Protein AF-A0A375A6F2-F1 (afdb_monomer_lite)

Organism: NCBI:txid1401087

Sequence (84 aa):
MHADKILTCLKRYVFPAIGAMDIAQVKTRHLAQLVKAIDDKGVHDVAGRVRQHLTKIMRHAVQQGVIKYNPAYDLDGVVTPGVT

pLDDT: mean 84.1, std 13.11, range [41.06, 95.12]

Secondary structure (DSSP, 8-state):
-HHHHHHHHIIIIIHHHHTTS-GGG--HHHHHHHHHHHHTTT-HHHHHHHHHHHHHHHHHHHHTTS-SS-TTGGGTTTS-----

Radius of gyration: 12.78 Å; chains: 1; bounding box: 41×22×32 Å

Structure (mmCIF, N/CA/C/O backbone):
data_AF-A0A375A6F2-F1
#
_entry.id   AF-A0A375A6F2-F1
#
loop_
_atom_site.group_PDB
_atom_site.id
_atom_site.type_symbol
_atom_site.label_atom_id
_atom_site.label_alt_id
_atom_site.label_comp_id
_atom_site.label_asym_id
_atom_site.label_entity_id
_atom_site.label_seq_id
_atom_site.pdbx_PDB_ins_code
_atom_site.Cartn_x
_atom_site.Cartn_y
_atom_site.Cartn_z
_atom_site.occupancy
_atom_site.B_iso_or_equiv
_atom_site.auth_seq_id
_atom_site.auth_comp_id
_atom_site.auth_asym_id
_atom_site.auth_atom_id
_atom_site.pdbx_PDB_model_num
ATOM 1 N N . MET A 1 1 ? -6.707 7.262 -21.836 1.00 57.78 1 MET A N 1
ATOM 2 C CA . MET A 1 1 ? -7.609 6.953 -20.709 1.00 57.78 1 MET A CA 1
ATOM 3 C C . MET A 1 1 ? -6.774 6.708 -19.449 1.00 57.78 1 MET A C 1
ATOM 5 O O . MET A 1 1 ? -5.839 5.920 -19.486 1.00 57.78 1 MET A O 1
ATOM 9 N N . HIS A 1 2 ? -6.989 7.474 -18.374 1.00 71.38 2 HIS A N 1
ATOM 10 C CA . HIS A 1 2 ? -6.147 7.439 -17.161 1.00 71.38 2 HIS A CA 1
ATOM 11 C C . HIS A 1 2 ? -6.371 6.165 -16.320 1.00 71.38 2 HIS A C 1
ATOM 13 O O . HIS A 1 2 ? -5.426 5.622 -15.752 1.00 71.38 2 HIS A O 1
ATOM 19 N N . ALA A 1 3 ? -7.603 5.646 -16.316 1.00 78.56 3 ALA A N 1
ATOM 20 C CA . ALA A 1 3 ? -8.002 4.455 -15.566 1.00 78.56 3 ALA A CA 1
ATOM 21 C C . ALA A 1 3 ? -7.264 3.177 -16.007 1.00 78.56 3 ALA A C 1
ATOM 23 O O . ALA A 1 3 ? -6.787 2.431 -15.154 1.00 78.56 3 ALA A O 1
ATOM 24 N N . ASP A 1 4 ? -7.078 2.960 -17.313 1.00 84.44 4 ASP A N 1
ATOM 25 C CA . ASP A 1 4 ? -6.407 1.753 -17.828 1.00 84.44 4 ASP A CA 1
ATOM 26 C C . ASP A 1 4 ? -4.950 1.654 -17.384 1.00 84.44 4 ASP A C 1
ATOM 28 O O . ASP A 1 4 ? -4.446 0.566 -17.095 1.00 84.44 4 ASP A O 1
ATOM 32 N N . LYS A 1 5 ? -4.269 2.802 -17.276 1.00 82.00 5 LYS A N 1
ATOM 33 C CA . LYS A 1 5 ? -2.889 2.864 -16.784 1.00 82.00 5 LYS A CA 1
ATOM 34 C C . LYS A 1 5 ? -2.814 2.446 -15.317 1.00 82.00 5 LYS A C 1
ATOM 36 O O . LYS A 1 5 ? -1.929 1.675 -14.951 1.00 82.00 5 LYS A O 1
ATOM 41 N N . ILE A 1 6 ? -3.760 2.908 -14.497 1.00 82.38 6 ILE A N 1
ATOM 42 C CA . ILE A 1 6 ? -3.851 2.524 -13.083 1.00 82.38 6 ILE A CA 1
ATOM 43 C C . ILE A 1 6 ? -4.156 1.031 -12.972 1.00 82.38 6 ILE A C 1
ATOM 45 O O . ILE A 1 6 ? -3.440 0.318 -12.275 1.00 82.38 6 ILE A O 1
ATOM 49 N N . LEU A 1 7 ? -5.158 0.531 -13.699 1.00 85.81 7 LEU A N 1
ATOM 50 C CA . LEU A 1 7 ? -5.541 -0.879 -13.647 1.00 85.81 7 LEU A CA 1
ATOM 51 C C . LEU A 1 7 ? -4.402 -1.803 -14.096 1.00 85.81 7 LEU A C 1
ATOM 53 O O . LEU A 1 7 ? -4.148 -2.819 -13.456 1.00 85.81 7 LEU A O 1
ATOM 57 N N . THR A 1 8 ? -3.684 -1.440 -15.159 1.00 87.44 8 THR A N 1
ATOM 58 C CA . THR A 1 8 ? -2.513 -2.195 -15.633 1.00 87.44 8 THR A CA 1
ATOM 59 C C . THR A 1 8 ? -1.412 -2.223 -14.575 1.00 87.44 8 THR A C 1
ATOM 61 O O . THR A 1 8 ? -0.827 -3.273 -14.316 1.00 87.44 8 THR A O 1
ATOM 64 N N . CYS A 1 9 ? -1.162 -1.090 -13.916 1.00 84.50 9 CYS A N 1
ATOM 65 C CA . CYS A 1 9 ? -0.205 -0.994 -12.819 1.00 84.50 9 CYS A CA 1
ATOM 66 C C . CYS A 1 9 ? -0.605 -1.898 -11.638 1.00 84.50 9 CYS A C 1
ATOM 68 O O . CYS A 1 9 ? 0.203 -2.698 -11.166 1.00 84.50 9 CYS A O 1
ATOM 70 N N . LEU A 1 10 ? -1.873 -1.848 -11.216 1.00 86.94 10 LEU A N 1
ATOM 71 C CA . LEU A 1 10 ? -2.398 -2.692 -10.140 1.00 86.94 10 LEU A CA 1
ATOM 72 C C . LEU A 1 10 ? -2.314 -4.184 -10.488 1.00 86.94 10 LEU A C 1
ATOM 74 O O . LEU A 1 10 ? -1.825 -4.967 -9.678 1.00 86.94 10 LEU A O 1
ATOM 78 N N . LYS A 1 11 ? -2.707 -4.580 -11.703 1.00 87.88 11 LYS A N 1
ATOM 79 C CA . LYS A 1 11 ? -2.607 -5.972 -12.173 1.00 87.88 11 LYS A CA 1
ATOM 80 C C . LYS A 1 11 ? -1.172 -6.478 -12.206 1.00 87.88 11 LYS A C 1
ATOM 82 O O . LYS A 1 11 ? -0.926 -7.630 -11.873 1.00 87.88 11 LYS A O 1
ATOM 87 N N . ARG A 1 12 ? -0.229 -5.627 -12.612 1.00 87.06 12 ARG A N 1
ATOM 88 C CA . ARG A 1 12 ? 1.176 -6.012 -12.754 1.00 87.06 12 ARG A CA 1
ATOM 89 C C . ARG A 1 12 ? 1.895 -6.130 -11.415 1.00 87.06 12 ARG A C 1
ATOM 91 O O . ARG A 1 12 ? 2.748 -7.000 -11.274 1.00 87.06 12 ARG A O 1
ATOM 98 N N . TYR A 1 13 ? 1.590 -5.244 -10.470 1.00 84.94 13 TYR A N 1
ATOM 99 C CA . TYR A 1 13 ? 2.400 -5.092 -9.261 1.00 84.94 13 TYR A CA 1
ATOM 100 C C . TYR A 1 13 ? 1.649 -5.367 -7.959 1.00 84.94 13 TYR A C 1
ATOM 102 O O . TYR A 1 13 ? 2.245 -5.883 -7.021 1.00 84.94 13 TYR A O 1
ATOM 110 N N . VAL A 1 14 ? 0.356 -5.044 -7.885 1.00 87.06 14 VAL A N 1
ATOM 111 C CA . VAL A 1 14 ? -0.415 -5.119 -6.636 1.00 87.06 14 VAL A CA 1
ATOM 112 C C . VAL A 1 14 ? -1.132 -6.455 -6.483 1.00 87.06 14 VAL A C 1
ATOM 114 O O . VAL A 1 14 ? -0.993 -7.119 -5.456 1.00 87.06 14 VAL A O 1
ATOM 117 N N . PHE A 1 15 ? -1.866 -6.886 -7.507 1.00 88.12 15 PHE A N 1
ATOM 118 C CA . PHE A 1 15 ? -2.655 -8.117 -7.436 1.00 88.12 15 PHE A CA 1
ATOM 119 C C . PHE A 1 15 ? -1.829 -9.392 -7.221 1.00 88.12 15 PHE A C 1
ATOM 121 O O . PHE A 1 15 ? -2.268 -10.216 -6.422 1.00 88.12 15 PHE A O 1
ATOM 128 N N . PRO A 1 16 ? -0.632 -9.559 -7.814 1.00 87.88 16 PRO A N 1
ATOM 129 C CA . PRO A 1 16 ? 0.179 -10.747 -7.560 1.00 87.88 16 PRO A CA 1
ATOM 130 C C . PRO A 1 16 ? 0.649 -10.869 -6.105 1.00 87.88 16 PRO A C 1
ATOM 132 O O . PRO A 1 16 ? 0.895 -11.978 -5.648 1.00 87.88 16 PRO A O 1
ATOM 135 N N . ALA A 1 17 ? 0.783 -9.751 -5.380 1.00 86.00 17 ALA A N 1
ATOM 136 C CA . ALA A 1 17 ? 1.305 -9.765 -4.014 1.00 86.00 17 ALA A CA 1
ATOM 137 C C . ALA A 1 17 ? 0.197 -9.829 -2.951 1.00 86.00 17 ALA A C 1
ATOM 139 O O . ALA A 1 17 ? 0.325 -10.559 -1.973 1.00 86.00 17 ALA A O 1
ATOM 140 N N . ILE A 1 18 ? -0.878 -9.051 -3.124 1.00 88.38 18 ILE A N 1
ATOM 141 C CA . ILE A 1 18 ? -1.946 -8.915 -2.116 1.00 88.38 18 ILE A CA 1
ATOM 142 C C . ILE A 1 18 ? -3.360 -9.069 -2.688 1.00 88.38 18 ILE A C 1
ATOM 144 O O . ILE A 1 18 ? -4.326 -8.938 -1.948 1.00 88.38 18 ILE A O 1
ATOM 148 N N . GLY A 1 19 ? -3.519 -9.340 -3.987 1.00 87.38 19 GLY A N 1
ATOM 149 C CA . GLY A 1 19 ? -4.834 -9.357 -4.645 1.00 87.38 19 GLY A CA 1
ATOM 150 C C . GLY A 1 19 ? -5.761 -10.488 -4.201 1.00 87.38 19 GLY A C 1
ATOM 151 O O . GLY A 1 19 ? -6.971 -10.355 -4.334 1.00 87.38 19 GLY A O 1
ATOM 152 N N . ALA A 1 20 ? -5.205 -11.577 -3.666 1.00 89.50 20 ALA A N 1
ATOM 153 C CA . ALA A 1 20 ? -5.967 -12.687 -3.089 1.00 89.50 20 ALA A CA 1
ATOM 154 C C . ALA A 1 20 ? -6.143 -12.574 -1.562 1.00 89.50 20 ALA A C 1
ATOM 156 O O . ALA A 1 20 ? -6.793 -13.420 -0.954 1.00 89.50 20 ALA A O 1
ATOM 157 N N . MET A 1 21 ? -5.532 -11.567 -0.930 1.00 90.00 21 MET A N 1
ATOM 158 C CA . MET A 1 21 ? -5.588 -11.373 0.515 1.00 90.00 21 MET A CA 1
ATOM 159 C C . MET A 1 21 ? -6.804 -10.523 0.878 1.00 90.00 21 MET A C 1
ATOM 161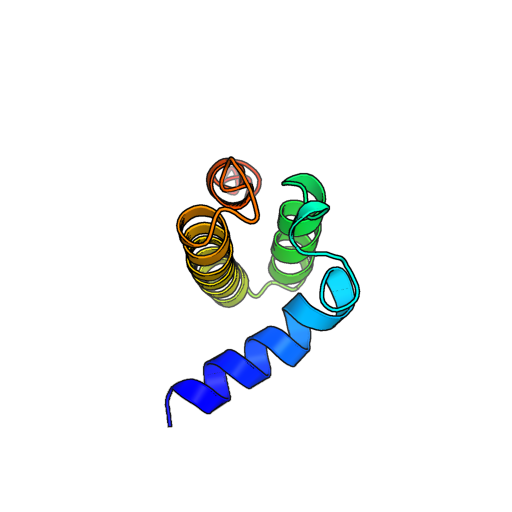 O O . MET A 1 21 ? -7.103 -9.539 0.203 1.00 90.00 21 MET A O 1
ATOM 165 N N . ASP A 1 22 ? -7.470 -10.866 1.980 1.00 91.38 22 ASP A N 1
ATOM 166 C CA . ASP A 1 22 ? -8.460 -9.974 2.577 1.00 91.38 22 ASP A CA 1
ATOM 167 C C . ASP A 1 22 ? -7.782 -8.650 2.958 1.00 91.38 22 ASP A C 1
ATOM 169 O O . ASP A 1 22 ? -6.749 -8.637 3.635 1.00 91.38 22 ASP A O 1
ATOM 173 N N . ILE A 1 23 ? -8.368 -7.529 2.538 1.00 89.69 23 ILE A N 1
ATOM 174 C CA . ILE A 1 23 ? -7.856 -6.190 2.826 1.00 89.69 23 ILE A CA 1
ATOM 175 C C . ILE A 1 23 ? -7.690 -5.935 4.333 1.00 89.69 23 ILE A C 1
ATOM 177 O O . ILE A 1 23 ? -6.762 -5.231 4.726 1.00 89.69 23 ILE A O 1
ATOM 181 N N . ALA A 1 24 ? -8.509 -6.566 5.181 1.00 90.62 24 ALA A N 1
ATOM 182 C CA . ALA A 1 24 ? -8.396 -6.498 6.634 1.00 90.62 24 ALA A CA 1
ATOM 183 C C . ALA A 1 24 ? -7.142 -7.186 7.193 1.00 90.62 24 ALA A C 1
ATOM 185 O O . ALA A 1 24 ? -6.684 -6.859 8.288 1.00 90.62 24 ALA A O 1
ATOM 186 N N . GLN A 1 25 ? -6.557 -8.115 6.436 1.00 91.88 25 GLN A N 1
ATOM 187 C CA . GLN A 1 25 ? -5.325 -8.821 6.792 1.00 91.88 25 GLN A CA 1
ATOM 188 C C . GLN A 1 25 ? -4.073 -8.161 6.201 1.00 91.88 25 GLN A C 1
ATOM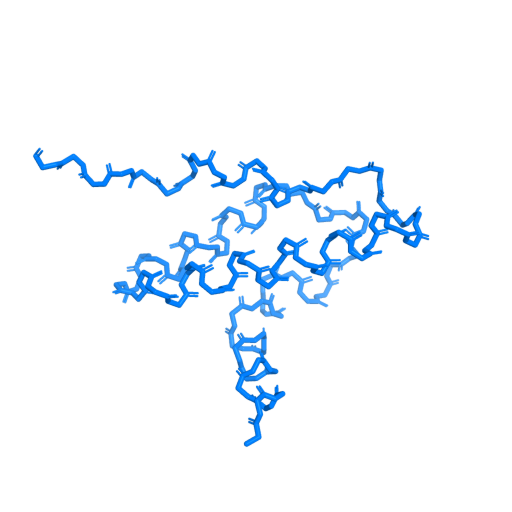 190 O O . GLN A 1 25 ? -2.950 -8.527 6.568 1.00 91.88 25 GLN A O 1
ATOM 195 N N . VAL A 1 26 ? -4.230 -7.176 5.310 1.00 91.81 26 VAL A N 1
ATOM 196 C CA . VAL A 1 26 ? -3.094 -6.499 4.684 1.00 91.81 26 VAL A CA 1
ATOM 197 C C . VAL A 1 26 ? -2.374 -5.628 5.712 1.00 91.81 26 VAL A C 1
ATOM 199 O O . VAL A 1 26 ? -2.867 -4.602 6.167 1.00 91.81 26 VAL A O 1
ATOM 202 N N . LYS A 1 27 ? -1.155 -6.042 6.064 1.00 90.00 27 LYS A N 1
ATOM 203 C CA . LYS A 1 27 ? -0.254 -5.307 6.976 1.00 90.00 27 LYS A CA 1
ATOM 204 C C . LYS A 1 27 ? 0.806 -4.513 6.217 1.00 90.00 27 LYS A C 1
ATOM 206 O O . LYS A 1 27 ? 1.186 -4.915 5.116 1.00 90.00 27 LYS A O 1
ATOM 211 N N . THR A 1 28 ? 1.387 -3.507 6.873 1.00 90.62 28 THR A N 1
ATOM 212 C CA . THR A 1 28 ? 2.485 -2.658 6.368 1.00 90.62 28 THR A CA 1
ATOM 213 C C . THR A 1 28 ? 3.590 -3.463 5.685 1.00 90.62 28 THR A C 1
ATOM 215 O O . THR A 1 28 ? 3.976 -3.136 4.569 1.00 90.62 28 THR A O 1
ATOM 218 N N . ARG A 1 29 ? 4.033 -4.583 6.281 1.00 89.69 29 ARG A N 1
ATOM 219 C CA . ARG A 1 29 ? 5.085 -5.448 5.709 1.00 89.69 29 ARG A CA 1
ATOM 220 C C . ARG A 1 29 ? 4.795 -5.940 4.284 1.00 89.69 29 ARG A C 1
ATOM 222 O O . ARG A 1 29 ? 5.716 -6.034 3.485 1.00 89.69 29 ARG A O 1
ATOM 229 N N . HIS A 1 30 ? 3.535 -6.234 3.954 1.00 90.88 30 HIS A N 1
ATOM 230 C CA . HIS A 1 30 ? 3.164 -6.748 2.631 1.00 90.88 30 HIS A CA 1
ATOM 231 C C . HIS A 1 30 ? 3.244 -5.628 1.593 1.00 90.88 30 HIS A C 1
ATOM 233 O O . HIS A 1 30 ? 3.750 -5.824 0.492 1.00 90.88 30 HIS A O 1
ATOM 239 N N . LEU A 1 31 ? 2.799 -4.427 1.975 1.00 90.94 31 LEU A N 1
ATOM 240 C CA . LEU A 1 31 ? 2.906 -3.237 1.138 1.00 90.94 31 LEU A CA 1
ATOM 241 C C . LEU A 1 31 ? 4.368 -2.811 0.956 1.00 90.94 31 LEU A C 1
ATOM 243 O O . LEU A 1 31 ? 4.772 -2.476 -0.152 1.00 90.94 31 LEU A O 1
ATOM 247 N N . ALA A 1 32 ? 5.167 -2.887 2.020 1.00 89.25 32 ALA A N 1
ATOM 248 C CA . ALA A 1 32 ? 6.598 -2.608 2.012 1.00 89.25 32 ALA A CA 1
ATOM 249 C C . ALA A 1 32 ? 7.349 -3.543 1.058 1.00 89.25 32 ALA A C 1
ATOM 251 O O . ALA A 1 32 ? 8.079 -3.073 0.191 1.00 89.25 32 ALA A O 1
ATOM 252 N N . GLN A 1 33 ? 7.118 -4.855 1.162 1.00 89.38 33 GLN A N 1
ATOM 253 C CA . GLN A 1 33 ? 7.705 -5.849 0.259 1.00 89.38 33 GLN A CA 1
ATOM 254 C C . GLN A 1 33 ? 7.306 -5.610 -1.198 1.00 89.38 33 GLN A C 1
ATOM 256 O O . GLN A 1 33 ? 8.150 -5.696 -2.084 1.00 89.38 33 GLN A O 1
ATOM 261 N N . LEU A 1 34 ? 6.040 -5.272 -1.447 1.00 89.25 34 LEU A N 1
ATOM 262 C CA . LEU A 1 34 ? 5.543 -4.961 -2.783 1.00 89.25 34 LEU A CA 1
ATOM 263 C C . LEU A 1 34 ? 6.234 -3.723 -3.363 1.00 89.25 34 LEU A C 1
ATOM 265 O O . LEU A 1 34 ? 6.736 -3.787 -4.481 1.00 89.25 34 LEU A O 1
ATOM 269 N N . VAL A 1 35 ? 6.281 -2.609 -2.625 1.00 89.38 35 VAL A N 1
ATOM 270 C CA . VAL A 1 35 ? 6.920 -1.367 -3.095 1.00 89.38 35 VAL A CA 1
ATOM 271 C C . VAL A 1 35 ? 8.416 -1.593 -3.306 1.00 89.38 35 VAL A C 1
ATOM 273 O O . VAL A 1 35 ? 8.927 -1.244 -4.367 1.00 89.38 35 VAL A O 1
ATOM 276 N N . LYS A 1 36 ? 9.091 -2.267 -2.367 1.00 87.81 36 LYS A N 1
ATOM 277 C CA . LYS A 1 36 ? 10.507 -2.628 -2.485 1.00 87.81 36 LYS A CA 1
ATOM 278 C C . LYS A 1 36 ? 10.781 -3.511 -3.705 1.00 87.81 36 LYS A C 1
ATOM 280 O O . LYS A 1 36 ? 11.715 -3.244 -4.439 1.00 87.81 36 LYS A O 1
ATOM 285 N N . ALA A 1 37 ? 9.942 -4.506 -3.995 1.00 88.06 37 ALA A N 1
ATOM 286 C CA . ALA A 1 37 ? 10.118 -5.368 -5.169 1.00 88.06 37 ALA A CA 1
ATOM 287 C C . ALA A 1 37 ? 9.950 -4.629 -6.514 1.00 88.06 37 ALA A C 1
ATOM 289 O O . ALA A 1 37 ? 10.388 -5.124 -7.555 1.00 88.06 37 ALA A O 1
ATOM 290 N N . ILE A 1 38 ? 9.270 -3.480 -6.522 1.00 87.62 38 ILE A N 1
ATOM 291 C CA . ILE A 1 38 ? 9.187 -2.587 -7.686 1.00 87.62 38 ILE A CA 1
ATOM 292 C C . ILE A 1 38 ? 10.436 -1.710 -7.753 1.00 87.62 38 ILE A C 1
ATOM 294 O O . ILE A 1 38 ? 11.000 -1.541 -8.831 1.00 87.62 38 ILE A O 1
ATOM 298 N N . ASP A 1 39 ? 10.861 -1.187 -6.608 1.00 86.75 39 ASP A N 1
ATOM 299 C CA . ASP A 1 39 ? 12.038 -0.334 -6.463 1.00 86.75 39 ASP A CA 1
ATOM 300 C C . ASP A 1 39 ? 13.333 -1.069 -6.844 1.00 86.75 39 ASP A C 1
ATOM 302 O O . ASP A 1 39 ? 14.084 -0.595 -7.691 1.00 86.75 39 ASP A O 1
ATOM 306 N N . ASP A 1 40 ? 13.498 -2.311 -6.371 1.00 87.62 40 ASP A N 1
ATOM 307 C CA . ASP A 1 40 ? 14.613 -3.218 -6.686 1.00 87.62 40 ASP A CA 1
ATOM 308 C C . ASP A 1 40 ? 14.752 -3.487 -8.206 1.00 87.62 40 ASP A C 1
ATOM 310 O O . ASP A 1 40 ? 15.797 -3.933 -8.673 1.00 87.62 40 ASP A O 1
ATOM 314 N N . LYS A 1 41 ? 13.713 -3.211 -9.013 1.00 86.00 41 LYS A N 1
ATOM 315 C CA . LYS A 1 41 ? 13.748 -3.317 -10.488 1.00 86.00 41 LYS A CA 1
ATOM 316 C C . LYS A 1 41 ? 14.251 -2.039 -11.172 1.00 86.00 41 LYS A C 1
ATOM 318 O O . LYS A 1 41 ? 14.184 -1.942 -12.397 1.00 86.00 41 LYS A O 1
ATOM 323 N N . GLY A 1 42 ? 14.696 -1.049 -10.400 1.00 84.88 42 GLY A N 1
ATOM 324 C CA . GLY A 1 42 ? 15.205 0.241 -10.869 1.00 84.88 42 GLY A CA 1
ATOM 325 C C . GLY A 1 42 ? 14.122 1.243 -11.280 1.00 84.88 42 GLY A C 1
ATOM 326 O O . GLY A 1 42 ? 14.440 2.320 -11.781 1.00 84.88 42 GLY A O 1
ATOM 327 N N . VAL A 1 43 ? 12.837 0.926 -11.077 1.00 86.88 43 VAL A N 1
ATOM 328 C CA . VAL A 1 43 ? 11.700 1.763 -11.507 1.00 86.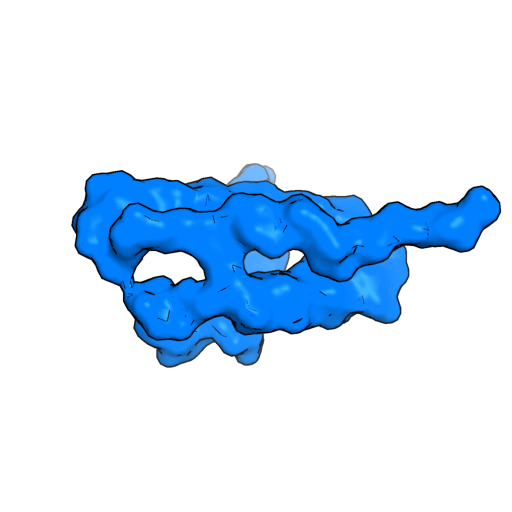88 43 VAL A CA 1
ATOM 329 C C . VAL A 1 43 ? 11.084 2.552 -10.345 1.00 86.88 43 VAL A C 1
ATOM 331 O O . VAL A 1 43 ? 9.885 2.467 -10.071 1.00 86.88 43 VAL A O 1
ATOM 334 N N . HIS A 1 44 ? 11.909 3.367 -9.690 1.00 87.06 44 HIS A N 1
ATOM 335 C CA . HIS A 1 44 ? 11.574 4.159 -8.499 1.00 87.06 44 HIS A CA 1
ATOM 336 C C . HIS A 1 44 ? 10.314 5.036 -8.669 1.00 87.06 44 HIS A C 1
ATOM 338 O O . HIS A 1 44 ? 9.432 5.052 -7.808 1.00 87.06 44 HIS A O 1
ATOM 344 N N . ASP A 1 45 ? 10.132 5.690 -9.825 1.00 87.00 45 ASP A N 1
ATOM 345 C CA . ASP A 1 45 ? 8.915 6.473 -10.109 1.00 87.00 45 ASP A CA 1
ATOM 346 C C . ASP A 1 45 ? 7.636 5.622 -10.082 1.00 87.00 45 ASP A C 1
ATOM 348 O O . ASP A 1 45 ? 6.559 6.078 -9.685 1.00 87.00 45 ASP A O 1
ATOM 352 N N . VAL A 1 46 ? 7.725 4.370 -10.545 1.00 87.00 46 VAL A N 1
ATOM 353 C CA . VAL A 1 46 ? 6.599 3.429 -10.515 1.00 87.00 46 VAL A CA 1
ATOM 354 C C . VAL A 1 46 ? 6.330 2.998 -9.079 1.00 87.00 46 VAL A C 1
ATOM 356 O O . VAL A 1 46 ? 5.164 2.979 -8.686 1.00 87.00 46 VAL A O 1
ATOM 359 N N . ALA A 1 47 ? 7.371 2.737 -8.284 1.00 88.38 47 ALA A N 1
ATOM 360 C CA . ALA A 1 47 ? 7.239 2.423 -6.863 1.00 88.38 47 ALA A CA 1
ATOM 361 C C . ALA A 1 47 ? 6.533 3.562 -6.103 1.00 88.38 47 ALA A C 1
ATOM 363 O O . ALA A 1 47 ? 5.560 3.320 -5.384 1.00 88.38 47 ALA A O 1
ATOM 364 N N . GLY A 1 48 ? 6.926 4.816 -6.354 1.00 88.38 48 GLY A N 1
ATOM 365 C CA . GLY A 1 48 ? 6.278 6.004 -5.792 1.00 88.38 48 GLY A CA 1
ATOM 366 C C . GLY A 1 48 ? 4.800 6.127 -6.176 1.00 88.38 48 GLY A C 1
ATOM 367 O O . GLY A 1 48 ? 3.943 6.321 -5.309 1.00 88.38 48 GLY A O 1
ATOM 368 N N . ARG A 1 49 ? 4.464 5.943 -7.460 1.00 88.25 49 ARG A N 1
ATOM 369 C CA . ARG A 1 49 ? 3.064 5.948 -7.926 1.00 88.25 49 ARG A CA 1
ATOM 370 C C . ARG A 1 49 ? 2.241 4.824 -7.300 1.00 88.25 49 ARG A C 1
ATOM 372 O O . ARG A 1 49 ? 1.113 5.056 -6.867 1.00 88.25 49 ARG A O 1
ATOM 379 N N . VAL A 1 50 ? 2.793 3.614 -7.216 1.00 89.44 50 VAL A N 1
ATOM 380 C CA . VAL A 1 50 ? 2.120 2.471 -6.586 1.00 89.44 50 VAL A CA 1
ATOM 381 C C . VAL A 1 50 ? 1.885 2.729 -5.102 1.00 89.44 50 VAL A C 1
ATOM 383 O O . VAL A 1 50 ? 0.764 2.516 -4.644 1.00 89.44 50 VAL A O 1
ATOM 386 N N . ARG A 1 51 ? 2.864 3.285 -4.375 1.00 90.00 51 ARG A N 1
ATOM 387 C CA . ARG A 1 51 ? 2.689 3.714 -2.978 1.00 90.00 51 ARG A CA 1
ATOM 388 C C . ARG A 1 51 ? 1.502 4.666 -2.839 1.00 90.00 51 ARG A C 1
ATOM 390 O O . ARG A 1 51 ? 0.606 4.400 -2.047 1.00 90.00 51 ARG A O 1
ATOM 397 N N . GLN A 1 52 ? 1.429 5.708 -3.670 1.00 90.44 52 GLN A N 1
ATOM 398 C CA . GLN A 1 52 ? 0.308 6.657 -3.648 1.00 90.44 52 GLN A CA 1
ATOM 399 C C . GLN A 1 52 ? -1.047 5.986 -3.924 1.00 90.44 52 GLN A C 1
ATOM 401 O O . GLN A 1 52 ? -2.045 6.317 -3.279 1.00 90.44 52 GLN A O 1
ATOM 406 N N . HIS A 1 53 ? -1.107 5.049 -4.875 1.00 90.56 53 HIS A N 1
ATOM 407 C CA . HIS A 1 53 ? -2.329 4.293 -5.149 1.00 90.56 53 HIS A CA 1
ATOM 408 C C . HIS A 1 53 ? -2.737 3.423 -3.956 1.00 90.56 53 HIS A C 1
ATOM 410 O O . HIS A 1 53 ? -3.904 3.449 -3.568 1.00 90.56 53 HIS A O 1
ATOM 416 N N . LEU A 1 54 ? -1.789 2.720 -3.332 1.00 90.88 54 LEU A N 1
ATOM 417 C CA . LEU A 1 54 ? -2.034 1.907 -2.140 1.00 90.88 54 LEU A CA 1
ATOM 418 C C . LEU A 1 54 ? -2.535 2.762 -0.974 1.00 90.88 54 LEU A C 1
ATOM 420 O O . LEU A 1 54 ? -3.531 2.404 -0.352 1.00 90.88 54 LEU A O 1
ATOM 424 N N . THR A 1 55 ? -1.934 3.930 -0.734 1.00 92.69 55 THR A N 1
ATOM 425 C CA . THR A 1 55 ? -2.404 4.869 0.292 1.00 92.69 55 THR A CA 1
ATOM 426 C C . THR A 1 55 ? -3.851 5.286 0.058 1.00 92.69 55 THR A C 1
ATOM 428 O O . THR A 1 55 ? -4.631 5.313 1.009 1.00 92.69 55 THR A O 1
ATOM 431 N N . LYS A 1 56 ? -4.242 5.570 -1.192 1.00 92.25 56 LYS A N 1
ATOM 432 C CA . LYS A 1 56 ? -5.627 5.932 -1.540 1.00 92.25 56 LYS A CA 1
ATOM 433 C C . LYS A 1 56 ? -6.600 4.767 -1.338 1.00 92.25 56 L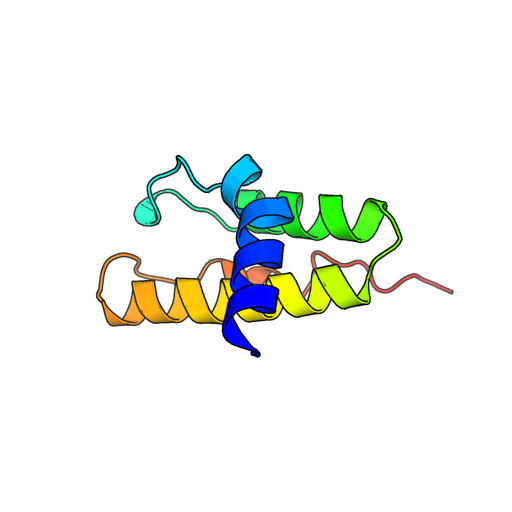YS A C 1
ATOM 435 O O . LYS A 1 56 ? -7.662 4.976 -0.760 1.00 92.25 56 LYS A O 1
ATOM 440 N N . ILE A 1 57 ? -6.233 3.560 -1.772 1.00 91.00 57 ILE A N 1
ATOM 441 C CA . ILE A 1 57 ? -7.060 2.349 -1.630 1.00 91.00 57 ILE A CA 1
ATOM 442 C C . ILE A 1 57 ? -7.274 2.017 -0.148 1.00 91.00 57 ILE A C 1
ATOM 444 O O . ILE A 1 57 ? -8.407 1.847 0.293 1.00 91.00 57 ILE A O 1
ATOM 448 N N . MET A 1 58 ? -6.202 2.005 0.643 1.00 93.06 58 MET A N 1
ATOM 449 C CA . MET A 1 58 ? -6.278 1.718 2.077 1.00 93.06 58 MET A CA 1
ATOM 450 C C . MET A 1 58 ? -7.025 2.809 2.844 1.00 93.06 58 MET A C 1
ATOM 452 O O . MET A 1 58 ? -7.810 2.510 3.737 1.00 93.06 58 MET A O 1
ATOM 456 N N . ARG A 1 59 ? -6.861 4.083 2.464 1.00 94.25 59 ARG A N 1
ATOM 457 C CA . ARG A 1 59 ? -7.661 5.177 3.031 1.00 94.25 59 ARG A CA 1
ATOM 458 C C . ARG A 1 59 ? -9.152 4.974 2.771 1.00 94.25 59 ARG A C 1
ATOM 460 O O . ARG A 1 59 ? -9.952 5.231 3.665 1.00 94.25 59 ARG A O 1
ATOM 467 N N . HIS A 1 60 ? -9.524 4.506 1.583 1.00 93.94 60 HIS A N 1
ATOM 468 C CA . HIS A 1 60 ? -10.914 4.176 1.289 1.00 93.94 60 HIS A CA 1
ATOM 469 C C . HIS A 1 60 ? -11.415 3.022 2.171 1.00 93.94 60 HIS A C 1
ATOM 471 O O . HIS A 1 60 ? -12.489 3.129 2.750 1.00 93.94 60 HIS A O 1
ATOM 477 N N . ALA A 1 61 ? -10.611 1.975 2.374 1.00 92.88 61 ALA A N 1
ATOM 478 C CA . ALA A 1 61 ? -10.953 0.881 3.286 1.00 92.88 61 ALA A CA 1
ATOM 479 C C . ALA A 1 61 ? -11.144 1.344 4.744 1.00 92.88 61 ALA A C 1
ATOM 481 O O . ALA A 1 61 ? -12.050 0.858 5.419 1.00 92.88 61 ALA A O 1
ATOM 482 N N . VAL A 1 62 ? -10.351 2.320 5.210 1.00 95.12 62 VAL A N 1
ATOM 483 C CA . VAL A 1 62 ? -10.561 2.968 6.519 1.00 95.12 62 VAL A CA 1
ATOM 484 C C . VAL A 1 62 ? -11.901 3.700 6.563 1.00 95.12 62 VAL A C 1
ATOM 486 O O . VAL A 1 62 ? -12.657 3.543 7.514 1.00 95.12 62 VAL A O 1
ATOM 489 N N . GLN A 1 63 ? -12.223 4.480 5.527 1.00 94.75 63 GLN A N 1
ATOM 490 C CA . GLN A 1 63 ? -13.487 5.224 5.452 1.00 94.75 63 GLN A CA 1
ATOM 491 C C . GLN A 1 63 ? -14.717 4.309 5.426 1.00 94.75 63 GLN A C 1
ATOM 493 O O . GLN A 1 63 ? -15.760 4.682 5.948 1.00 94.75 63 GLN A O 1
ATOM 498 N N . GLN A 1 64 ? -14.589 3.118 4.840 1.00 94.88 64 GLN A N 1
ATOM 499 C CA . GLN A 1 64 ? -15.629 2.087 4.835 1.00 94.88 64 GLN A CA 1
ATOM 500 C C . GLN A 1 64 ? -15.676 1.271 6.142 1.00 94.88 64 GLN A C 1
ATOM 502 O O . GLN A 1 64 ? -16.514 0.386 6.280 1.00 94.88 64 GLN A O 1
ATOM 507 N N . GLY A 1 65 ? -14.775 1.527 7.098 1.00 92.81 65 GLY A N 1
ATOM 508 C CA . GLY A 1 65 ? -14.715 0.812 8.376 1.00 92.81 65 GLY A CA 1
ATOM 509 C C . GLY A 1 65 ? -14.156 -0.613 8.295 1.00 92.81 65 GLY A C 1
ATOM 510 O O . GLY A 1 65 ? -14.203 -1.334 9.288 1.00 92.81 65 GLY A O 1
ATOM 511 N N . VAL A 1 66 ? -13.605 -1.024 7.146 1.00 94.31 66 VAL A N 1
ATOM 512 C CA . VAL A 1 66 ? -13.045 -2.375 6.950 1.00 94.31 66 VAL A CA 1
ATOM 513 C C . VAL A 1 66 ? -11.742 -2.545 7.731 1.00 94.31 66 VAL A C 1
ATOM 515 O O . VAL A 1 66 ? -11.478 -3.601 8.301 1.00 94.31 66 VAL A O 1
ATOM 518 N N . ILE A 1 67 ? -10.930 -1.485 7.785 1.00 93.50 67 ILE A N 1
ATOM 519 C CA . ILE A 1 67 ? -9.685 -1.440 8.555 1.00 93.50 67 ILE A CA 1
ATOM 520 C C . ILE A 1 67 ? -9.659 -0.212 9.458 1.00 93.50 67 ILE A C 1
ATOM 522 O O . ILE A 1 67 ? -10.165 0.847 9.102 1.00 93.50 67 ILE A O 1
ATOM 526 N N . LYS A 1 68 ? -9.047 -0.335 10.638 1.00 91.19 68 LYS A N 1
ATOM 527 C CA . LYS A 1 68 ? -8.988 0.766 11.620 1.00 91.19 68 LYS A CA 1
ATOM 528 C C . LYS A 1 68 ? -7.889 1.787 11.332 1.00 91.19 68 LYS A C 1
ATOM 530 O O . LYS A 1 68 ? -7.984 2.932 11.755 1.00 91.19 68 LYS A O 1
ATOM 535 N N . TYR A 1 69 ? -6.835 1.363 10.644 1.00 90.88 69 TYR A N 1
ATOM 536 C CA . TYR A 1 69 ? -5.654 2.167 10.356 1.00 90.88 69 TYR A CA 1
ATOM 537 C C . TYR A 1 69 ? -5.199 1.913 8.923 1.00 90.88 69 TYR A C 1
ATOM 539 O O . TYR A 1 69 ? -5.400 0.818 8.403 1.00 90.88 69 TYR A O 1
ATOM 547 N N . ASN A 1 70 ? -4.589 2.915 8.291 1.00 91.44 70 ASN A N 1
ATOM 548 C CA . ASN A 1 70 ? -4.045 2.782 6.947 1.00 91.44 70 ASN A CA 1
ATOM 549 C C . ASN A 1 70 ? -2.580 2.305 7.017 1.00 91.44 70 ASN A C 1
ATOM 551 O O . ASN A 1 70 ? -1.695 3.130 7.251 1.00 91.44 70 ASN A O 1
ATOM 555 N N . PRO A 1 71 ? -2.292 1.019 6.737 1.00 89.62 71 PRO A N 1
ATOM 556 C CA . PRO A 1 71 ? -0.936 0.468 6.805 1.00 89.62 71 PRO A CA 1
ATOM 557 C C . PRO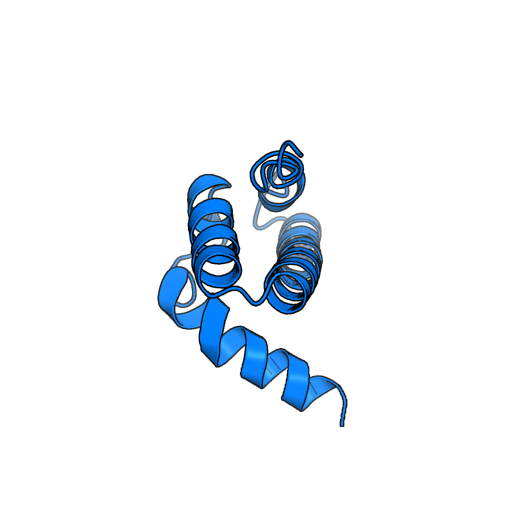 A 1 71 ? 0.033 1.075 5.779 1.00 89.62 71 PRO A C 1
ATOM 559 O O . PRO A 1 71 ? 1.234 0.839 5.855 1.00 89.62 71 PRO A O 1
ATOM 562 N N . ALA A 1 72 ? -0.460 1.824 4.787 1.00 89.31 72 ALA A N 1
ATOM 563 C CA . ALA A 1 72 ? 0.378 2.450 3.774 1.00 89.31 72 ALA A CA 1
ATOM 564 C C . ALA A 1 72 ? 1.040 3.756 4.250 1.00 89.31 72 ALA A C 1
ATOM 566 O O . ALA A 1 72 ? 1.931 4.247 3.559 1.00 89.31 72 ALA A O 1
ATOM 567 N N . TYR A 1 73 ? 0.607 4.341 5.376 1.00 86.50 73 TYR A N 1
ATOM 568 C CA . TYR A 1 73 ? 1.257 5.540 5.927 1.00 86.50 73 TYR A CA 1
ATOM 569 C C . TYR A 1 73 ? 2.637 5.234 6.504 1.00 86.50 73 TYR A C 1
ATOM 571 O O . TYR A 1 73 ? 3.561 6.014 6.307 1.00 86.50 73 TYR A O 1
ATOM 579 N N . ASP A 1 74 ? 2.816 4.046 7.077 1.00 82.31 74 ASP A N 1
ATOM 580 C CA . ASP A 1 74 ? 4.101 3.600 7.629 1.00 82.31 74 ASP A CA 1
ATOM 581 C C . ASP A 1 74 ? 5.100 3.152 6.541 1.00 82.31 74 ASP A C 1
ATOM 583 O O . ASP A 1 74 ? 6.112 2.516 6.832 1.00 82.31 74 ASP A O 1
ATOM 587 N N . LEU A 1 75 ? 4.806 3.421 5.264 1.00 77.81 75 LEU A N 1
ATOM 588 C CA . LEU A 1 75 ? 5.721 3.151 4.153 1.00 77.81 75 LEU A CA 1
ATOM 589 C C . LEU A 1 75 ? 6.727 4.284 3.929 1.00 77.81 75 LEU A C 1
ATOM 591 O O . LEU A 1 75 ? 7.734 4.057 3.253 1.00 77.81 75 LEU A O 1
ATOM 595 N N . ASP A 1 76 ? 6.474 5.478 4.478 1.00 62.12 76 ASP A N 1
ATOM 596 C CA . ASP A 1 76 ? 7.461 6.562 4.527 1.00 62.12 76 ASP A CA 1
ATOM 597 C C . ASP A 1 76 ? 8.582 6.155 5.495 1.00 62.12 76 ASP A C 1
ATOM 599 O O . ASP A 1 76 ? 8.459 6.263 6.711 1.00 62.12 76 ASP A O 1
ATOM 603 N N . GLY A 1 77 ? 9.659 5.602 4.933 1.00 56.78 77 GLY A N 1
ATOM 604 C CA . GLY A 1 77 ? 10.816 5.074 5.665 1.00 56.78 77 GLY A CA 1
ATOM 605 C C . GLY A 1 77 ? 11.317 3.720 5.153 1.00 56.78 77 GLY A C 1
ATOM 606 O O . GLY A 1 77 ? 12.446 3.341 5.445 1.00 56.78 77 GLY A O 1
ATOM 607 N N . VAL A 1 78 ? 10.515 2.999 4.357 1.00 54.62 78 VAL A N 1
ATOM 608 C CA . VAL A 1 78 ? 10.918 1.711 3.752 1.00 54.62 78 VAL A CA 1
ATOM 609 C C . VAL A 1 78 ? 11.791 1.914 2.510 1.00 54.62 78 VAL A C 1
ATOM 611 O O . VAL A 1 78 ? 12.642 1.079 2.211 1.00 54.62 78 VAL A O 1
ATOM 614 N N . VAL A 1 79 ? 11.603 3.025 1.795 1.00 49.50 79 VAL A N 1
ATOM 615 C CA . VAL A 1 79 ? 12.525 3.443 0.736 1.00 49.50 79 VAL A CA 1
ATOM 616 C C . VAL A 1 79 ? 13.674 4.155 1.432 1.00 49.50 79 VAL A C 1
ATOM 618 O O . VAL A 1 79 ? 13.541 5.314 1.824 1.00 49.50 79 VAL A O 1
ATOM 621 N N . THR A 1 80 ? 14.774 3.440 1.658 1.00 44.53 80 THR A N 1
A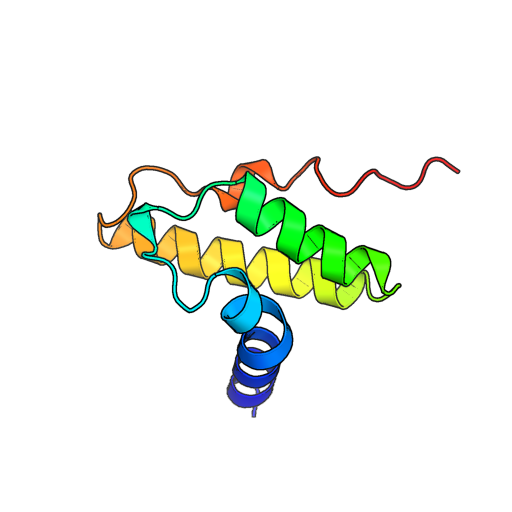TOM 622 C CA . THR A 1 80 ? 16.037 4.053 2.073 1.00 44.53 80 THR A CA 1
ATOM 623 C C . THR A 1 80 ? 16.324 5.215 1.123 1.00 44.53 80 THR A C 1
ATOM 625 O O . THR A 1 80 ? 16.416 4.966 -0.082 1.00 44.53 80 THR A O 1
ATOM 628 N N . PRO A 1 81 ? 16.461 6.469 1.598 1.00 46.41 81 PRO A N 1
ATOM 629 C CA . PRO A 1 81 ? 17.082 7.485 0.768 1.00 46.41 81 PRO A CA 1
ATOM 630 C C . PRO A 1 81 ? 18.463 6.929 0.434 1.00 46.41 81 PRO A C 1
ATOM 632 O O . PRO A 1 81 ? 19.205 6.550 1.342 1.00 46.41 81 PRO A O 1
ATOM 635 N N . GLY A 1 82 ? 18.757 6.756 -0.855 1.00 47.19 82 GLY A N 1
ATOM 636 C CA . GLY A 1 82 ? 20.077 6.318 -1.282 1.00 47.19 82 GLY A CA 1
ATOM 637 C C . GLY A 1 82 ? 21.096 7.267 -0.669 1.00 47.19 82 GLY A C 1
ATOM 638 O O . GLY A 1 82 ? 21.140 8.437 -1.038 1.00 47.19 82 GLY A O 1
ATOM 639 N N . VAL A 1 83 ? 21.850 6.780 0.315 1.00 44.84 83 VAL A N 1
ATOM 640 C CA . VAL A 1 83 ? 23.028 7.471 0.827 1.00 44.84 83 VAL A CA 1
ATOM 641 C C . VAL A 1 83 ? 23.961 7.620 -0.369 1.00 44.84 83 VAL A C 1
ATOM 643 O O . VAL A 1 83 ? 24.436 6.621 -0.909 1.00 44.84 83 VAL A O 1
ATOM 646 N N . THR A 1 84 ? 24.134 8.860 -0.817 1.00 41.06 84 THR A N 1
ATOM 647 C CA . THR A 1 84 ? 25.270 9.290 -1.634 1.00 41.06 84 THR A CA 1
ATOM 648 C C . THR A 1 84 ? 26.147 10.157 -0.754 1.00 41.06 84 THR A C 1
ATOM 650 O O . THR A 1 84 ? 25.564 10.967 0.005 1.00 41.06 84 THR A O 1
#

Foldseek 3Di:
DVVVVVVVLCVVQPCVQPVPPDLQPDALVSLLVSLVVCVVVVPNVSSVVVLVVLQVVQVVCCVVVVYVDRRSVVNVPSPPPPDD

InterPro domains:
  IPR010998 Integrase/recombinase, N-terminal [G3DSA:1.10.150.130] (1-83)
  IPR011010 DNA breaking-rejoining enzyme, catalytic core [SSF56349] (4-76)
  IPR050808 Phage Integrase [PTHR30629] (2-79)
  IPR053876 Phage integrase, central domain [PF22022] (2-77)